Protein AF-A0A7W5WX71-F1 (afdb_monomer_lite)

Sequence (87 aa):
MLGTIRSHWPLIAGGRIGMLITLRAEVLYVSANEGLVLIDGPGLAVTLDIEAASALSDQLLAGCTLARQQQRAAIGQAPHSDPCSFG

Structure (mmCIF, N/CA/C/O backbone):
data_AF-A0A7W5WX71-F1
#
_entry.id   AF-A0A7W5WX71-F1
#
loop_
_atom_site.group_PDB
_atom_site.id
_atom_site.type_symbol
_atom_site.label_atom_id
_atom_site.label_alt_id
_atom_site.label_comp_id
_atom_site.label_asym_id
_atom_site.label_entity_id
_atom_site.label_seq_id
_atom_site.pdbx_PDB_ins_code
_atom_site.Cartn_x
_atom_site.Cartn_y
_atom_site.Cartn_z
_atom_site.occupancy
_atom_site.B_iso_or_equiv
_atom_site.auth_seq_id
_atom_site.auth_comp_id
_atom_site.auth_asym_id
_atom_site.auth_atom_id
_atom_site.pdbx_PDB_model_num
ATOM 1 N N . MET A 1 1 ? -5.071 24.165 -3.852 1.00 34.91 1 MET A N 1
ATOM 2 C CA . MET A 1 1 ? -5.244 23.158 -4.919 1.00 34.91 1 MET A CA 1
ATOM 3 C C . MET A 1 1 ? -6.004 21.997 -4.295 1.00 34.91 1 MET A C 1
ATOM 5 O O . MET A 1 1 ? -5.504 21.408 -3.348 1.00 34.91 1 MET A O 1
ATOM 9 N N . LEU A 1 2 ? -7.278 21.836 -4.667 1.00 36.69 2 LEU A N 1
ATOM 10 C CA . LEU A 1 2 ? -8.239 20.946 -4.009 1.00 36.69 2 LEU A CA 1
ATOM 11 C C . LEU A 1 2 ? -8.003 19.478 -4.389 1.00 36.69 2 LEU A C 1
ATOM 13 O O . LEU A 1 2 ? -7.925 19.159 -5.570 1.00 36.69 2 LEU A O 1
ATOM 17 N N . GLY A 1 3 ? -8.010 18.599 -3.390 1.00 29.36 3 GLY A N 1
ATOM 18 C CA . GLY A 1 3 ? -8.207 17.160 -3.548 1.00 29.36 3 GLY A CA 1
ATOM 19 C C . GLY A 1 3 ? -9.204 16.686 -2.498 1.00 29.36 3 GLY A C 1
ATOM 20 O O . GLY A 1 3 ? -8.821 16.194 -1.443 1.00 29.36 3 GLY A O 1
ATOM 21 N N . THR A 1 4 ? -10.494 16.923 -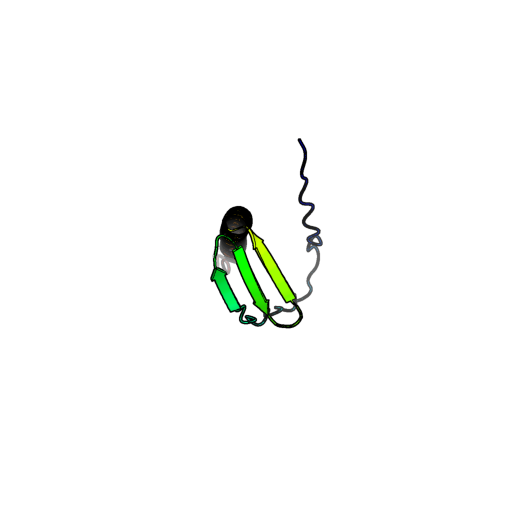2.736 1.00 34.88 4 THR A N 1
ATOM 22 C CA . THR A 1 4 ? -11.577 16.427 -1.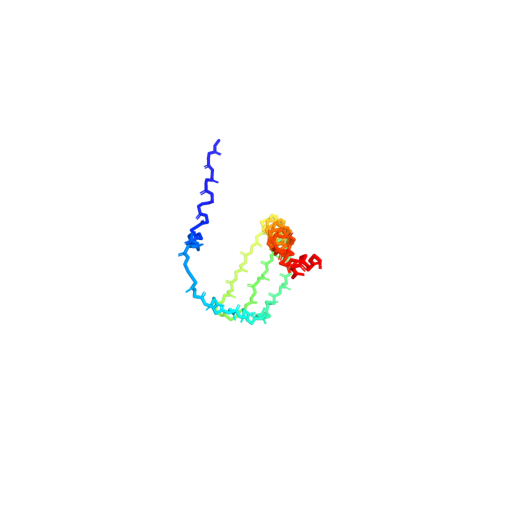881 1.00 34.88 4 THR A CA 1
ATOM 23 C C . THR A 1 4 ? -11.631 14.906 -1.998 1.00 34.88 4 THR A C 1
ATOM 25 O O . THR A 1 4 ? -12.211 14.379 -2.946 1.00 34.88 4 THR A O 1
ATOM 28 N N . ILE A 1 5 ? -11.053 14.187 -1.033 1.00 42.34 5 ILE A N 1
ATOM 29 C CA . ILE A 1 5 ? -11.319 12.755 -0.866 1.00 42.34 5 ILE A CA 1
ATOM 30 C C . ILE A 1 5 ? -12.734 12.651 -0.304 1.00 42.34 5 ILE A C 1
ATOM 32 O O . ILE A 1 5 ? -12.971 12.715 0.900 1.00 42.34 5 ILE A O 1
ATOM 36 N N . ARG A 1 6 ? -13.703 12.577 -1.215 1.00 36.66 6 ARG A N 1
ATOM 37 C CA . ARG A 1 6 ? -15.095 12.262 -0.909 1.00 36.66 6 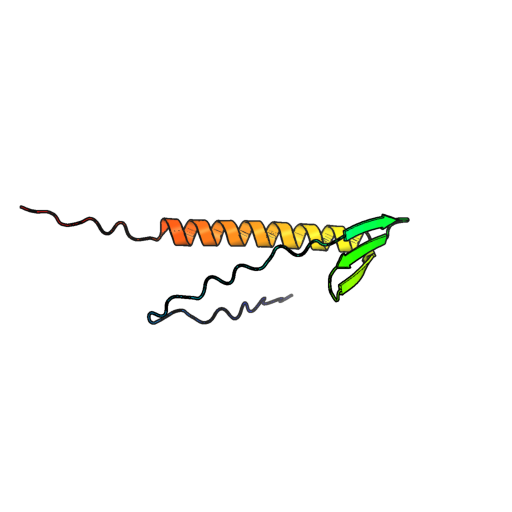ARG A CA 1
ATOM 38 C C . ARG A 1 6 ? -15.138 10.779 -0.534 1.00 36.66 6 ARG A C 1
ATOM 40 O O . ARG A 1 6 ? -15.409 9.923 -1.370 1.00 36.66 6 ARG A O 1
ATOM 47 N N . SER A 1 7 ? -14.840 10.466 0.722 1.00 38.25 7 SER A N 1
ATOM 48 C CA . SER A 1 7 ? -15.240 9.197 1.315 1.00 38.25 7 SER A CA 1
ATOM 49 C C . SER A 1 7 ? -16.769 9.181 1.341 1.00 38.25 7 SER A C 1
ATOM 51 O O . SER A 1 7 ? -17.414 9.784 2.195 1.00 38.25 7 SER A O 1
ATOM 53 N N . HIS A 1 8 ? -17.370 8.540 0.337 1.00 37.00 8 HIS A N 1
ATOM 54 C CA . HIS A 1 8 ? -18.772 8.146 0.372 1.00 37.00 8 HIS A CA 1
ATOM 55 C C . HIS A 1 8 ? -18.912 7.061 1.446 1.00 37.00 8 HIS A C 1
ATOM 57 O O . HIS A 1 8 ? -18.877 5.866 1.169 1.00 37.00 8 HIS A O 1
ATOM 63 N N . TRP A 1 9 ? -18.993 7.485 2.701 1.00 39.81 9 TRP A N 1
ATOM 64 C CA . TRP A 1 9 ? -19.579 6.683 3.759 1.00 39.81 9 TRP A CA 1
ATOM 65 C C . TRP A 1 9 ? -21.073 6.997 3.774 1.00 39.81 9 TRP A C 1
ATOM 67 O O . TRP A 1 9 ? -21.435 8.169 3.919 1.00 39.81 9 TRP A O 1
ATOM 77 N N . PRO A 1 10 ? -21.960 6.005 3.580 1.00 41.09 10 PRO A N 1
ATOM 78 C CA . PRO A 1 10 ? -23.378 6.246 3.748 1.00 41.09 10 PRO A CA 1
ATOM 79 C C . PRO A 1 10 ? -23.614 6.630 5.212 1.00 41.09 10 PRO A C 1
ATOM 81 O O . PRO A 1 10 ? -23.183 5.937 6.132 1.00 41.09 10 PRO A O 1
ATOM 84 N N . LEU A 1 11 ? -24.264 7.777 5.407 1.00 41.16 11 LEU A N 1
ATOM 85 C CA . LEU A 1 11 ? -24.752 8.259 6.693 1.00 41.16 11 LEU A CA 1
ATOM 86 C C . LEU A 1 11 ? -25.612 7.161 7.335 1.00 41.16 11 LEU A C 1
ATOM 88 O O . LEU A 1 11 ? -26.676 6.813 6.823 1.00 41.16 11 LEU A O 1
ATOM 92 N N . ILE A 1 12 ? -25.135 6.604 8.445 1.00 46.53 12 ILE A N 1
ATOM 93 C CA . ILE A 1 12 ? -25.846 5.589 9.221 1.00 46.53 12 ILE A CA 1
ATOM 94 C C . ILE A 1 12 ? -26.871 6.317 10.095 1.00 46.53 12 ILE A C 1
ATOM 96 O O . ILE A 1 12 ? -26.582 6.719 11.218 1.00 46.53 12 ILE A O 1
ATOM 100 N N . ALA A 1 13 ? -28.075 6.501 9.560 1.00 41.19 13 ALA A N 1
ATOM 101 C CA . ALA A 1 13 ? -29.275 6.772 10.337 1.00 41.19 13 ALA A CA 1
ATOM 102 C C . ALA A 1 13 ? -30.220 5.573 10.169 1.00 41.19 13 ALA A C 1
ATOM 104 O O . ALA A 1 13 ? -30.692 5.299 9.069 1.00 41.19 13 ALA A O 1
ATOM 105 N N . GLY A 1 14 ? -30.486 4.859 11.263 1.00 34.12 14 GLY A N 1
ATOM 106 C CA . GLY A 1 14 ? -31.478 3.780 11.315 1.00 34.12 14 GLY A CA 1
ATOM 107 C C . GLY A 1 14 ? -30.868 2.378 11.332 1.00 34.12 14 GLY A C 1
ATOM 108 O O . GLY A 1 14 ? -30.126 1.982 10.439 1.00 34.12 14 GLY A O 1
ATOM 109 N N . GLY A 1 15 ? -31.183 1.628 12.388 1.00 37.62 15 GLY A N 1
ATOM 110 C CA . GLY A 1 15 ? -30.560 0.355 12.728 1.00 37.62 15 GLY A CA 1
ATOM 111 C C . GLY A 1 15 ? -30.642 -0.708 11.635 1.00 37.62 15 GLY A C 1
ATOM 112 O O . GLY A 1 15 ? -31.717 -1.195 11.300 1.00 37.62 15 GLY A O 1
ATOM 113 N N . ARG A 1 16 ? -29.476 -1.144 11.161 1.00 42.16 16 ARG A N 1
ATOM 114 C CA . ARG A 1 16 ? -29.243 -2.492 10.640 1.00 42.16 16 ARG A CA 1
ATOM 115 C C . ARG A 1 16 ? -27.859 -2.920 11.098 1.00 42.16 16 ARG A C 1
ATOM 117 O O . ARG A 1 16 ? -26.904 -2.167 10.946 1.00 42.16 16 ARG A O 1
ATOM 124 N N . ILE A 1 17 ? -27.787 -4.103 11.701 1.00 48.44 17 ILE A N 1
ATOM 125 C CA . ILE A 1 17 ? -26.555 -4.768 12.129 1.00 48.44 17 ILE A CA 1
ATOM 126 C C . ILE A 1 17 ? -25.620 -4.801 10.915 1.00 48.44 17 ILE A C 1
ATOM 128 O O . ILE A 1 17 ? -25.859 -5.540 9.961 1.00 48.44 17 ILE A O 1
ATOM 132 N N . GLY A 1 18 ? -24.622 -3.917 10.909 1.00 43.44 18 GLY A N 1
ATOM 133 C CA . GLY A 1 18 ? -23.644 -3.828 9.836 1.00 43.44 18 GLY A CA 1
ATOM 134 C C . GLY A 1 18 ? -22.844 -5.119 9.808 1.00 43.44 18 GLY A C 1
ATOM 135 O O . GLY A 1 18 ? -22.221 -5.485 10.802 1.00 43.44 18 GLY A O 1
ATOM 136 N N . MET A 1 19 ? -22.900 -5.829 8.684 1.00 41.00 19 MET A N 1
ATOM 137 C CA . MET A 1 19 ? -22.079 -7.004 8.429 1.00 41.00 19 MET A CA 1
ATOM 138 C C . MET A 1 19 ? -20.613 -6.620 8.646 1.00 41.00 19 MET A C 1
ATOM 140 O O . MET A 1 19 ? -20.078 -5.769 7.937 1.00 41.00 19 MET A O 1
ATOM 144 N N . LEU A 1 20 ? -19.981 -7.219 9.655 1.00 48.38 20 LEU A N 1
ATOM 145 C CA . LEU A 1 20 ? -18.554 -7.072 9.899 1.00 48.38 20 LEU A CA 1
ATOM 146 C C . LEU A 1 20 ? -17.835 -7.790 8.750 1.00 48.38 20 LEU A C 1
ATOM 148 O O . LEU A 1 20 ? -17.627 -9.001 8.801 1.00 48.38 20 LEU A O 1
ATOM 152 N N . ILE A 1 21 ? -17.539 -7.075 7.664 1.00 48.34 21 ILE A N 1
ATOM 153 C CA . ILE A 1 21 ? -16.756 -7.636 6.564 1.00 48.34 21 ILE A CA 1
ATOM 154 C C . ILE A 1 21 ? -15.327 -7.765 7.084 1.00 48.34 21 I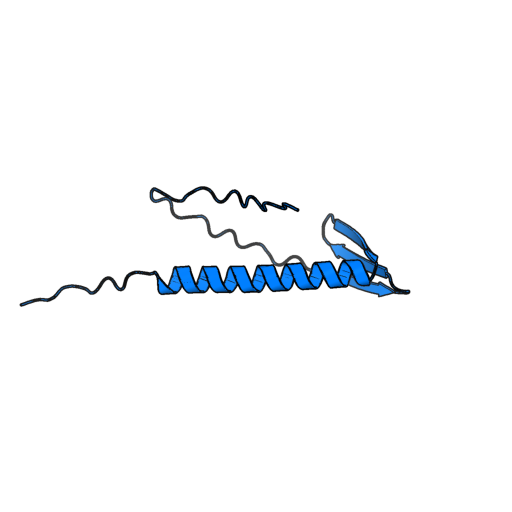LE A C 1
ATOM 156 O O . ILE A 1 21 ? -14.574 -6.794 7.147 1.00 48.34 21 ILE A O 1
ATOM 160 N N . THR A 1 22 ? -14.962 -8.972 7.499 1.00 48.94 22 THR A N 1
ATOM 161 C CA . THR A 1 22 ? -13.573 -9.329 7.748 1.00 48.94 22 THR A CA 1
ATOM 162 C C . THR A 1 22 ? -12.879 -9.420 6.395 1.00 48.94 22 THR A C 1
ATOM 164 O O . THR A 1 22 ? -12.962 -10.427 5.694 1.00 48.94 22 THR A O 1
ATOM 167 N N . LEU A 1 23 ? -12.215 -8.333 5.992 1.00 53.28 23 LEU A N 1
ATOM 168 C CA . LEU A 1 23 ? -11.256 -8.383 4.893 1.00 53.28 23 LEU A CA 1
ATOM 169 C C . LEU A 1 23 ? -10.210 -9.435 5.274 1.00 53.28 23 LEU A C 1
ATOM 171 O O . LEU A 1 23 ? -9.533 -9.303 6.298 1.00 53.28 23 LEU A O 1
ATOM 175 N N . ARG A 1 24 ? -10.134 -10.529 4.508 1.00 59.00 24 ARG A N 1
ATOM 176 C CA . ARG A 1 24 ? -9.051 -11.496 4.685 1.00 59.00 24 ARG A CA 1
ATOM 177 C C . ARG A 1 24 ? -7.749 -10.764 4.394 1.00 59.00 24 ARG A C 1
ATOM 179 O O . ARG A 1 24 ? -7.664 -10.040 3.407 1.00 59.00 24 ARG A O 1
ATOM 186 N N . ALA A 1 25 ? -6.762 -10.939 5.267 1.00 62.62 25 ALA A N 1
ATOM 187 C CA . ALA A 1 25 ? -5.421 -10.447 5.006 1.00 62.62 25 ALA A CA 1
ATOM 188 C C . ALA A 1 25 ? -4.871 -11.219 3.801 1.00 62.62 25 ALA A C 1
ATOM 190 O O . ALA A 1 25 ? -4.456 -12.370 3.934 1.00 62.62 25 ALA A O 1
ATOM 191 N N . GLU A 1 26 ? -4.953 -10.619 2.618 1.00 68.88 26 GLU A N 1
ATOM 192 C CA . GLU A 1 26 ? -4.255 -11.130 1.448 1.00 68.88 26 GLU A CA 1
ATOM 193 C C . GLU A 1 26 ? -2.765 -10.848 1.614 1.00 68.88 26 GLU A C 1
ATOM 195 O O . GLU A 1 26 ? -2.354 -9.755 2.012 1.00 68.88 26 GLU A O 1
ATOM 200 N N . VAL A 1 27 ? -1.958 -11.877 1.370 1.00 76.88 27 VAL A N 1
ATOM 201 C CA . VAL A 1 27 ? -0.506 -11.766 1.445 1.00 76.88 27 VAL A CA 1
ATOM 202 C C . VAL A 1 27 ? -0.037 -11.119 0.152 1.00 76.88 27 VAL A C 1
ATOM 204 O O . VAL A 1 27 ? -0.193 -11.695 -0.922 1.00 76.88 27 VAL A O 1
ATOM 207 N N . LEU A 1 28 ? 0.523 -9.921 0.276 1.00 81.44 28 LEU A N 1
ATOM 208 C CA . LEU A 1 28 ? 1.238 -9.255 -0.803 1.00 81.44 28 LEU A CA 1
ATOM 209 C C . LEU A 1 28 ? 2.720 -9.619 -0.704 1.00 81.44 28 LEU A C 1
ATOM 211 O O . LEU A 1 28 ? 3.315 -9.544 0.374 1.00 81.44 28 LEU A O 1
ATOM 215 N N . TYR A 1 29 ? 3.317 -9.997 -1.827 1.00 85.62 29 TYR A N 1
ATOM 216 C CA . TYR A 1 29 ? 4.752 -10.183 -1.971 1.00 85.62 29 TYR A CA 1
ATOM 217 C C . TYR A 1 29 ? 5.376 -8.869 -2.419 1.00 85.62 29 TYR A C 1
ATOM 219 O O . TYR A 1 29 ? 4.961 -8.284 -3.414 1.00 85.62 29 TYR A O 1
ATOM 227 N N . VAL A 1 30 ? 6.378 -8.403 -1.677 1.00 87.62 30 VAL A N 1
ATOM 228 C CA . VAL A 1 30 ? 7.076 -7.151 -1.976 1.00 87.62 30 VAL A CA 1
ATOM 229 C C . VAL A 1 30 ? 8.559 -7.440 -2.139 1.00 87.62 30 VAL A C 1
ATOM 231 O O . VAL A 1 30 ? 9.177 -8.046 -1.264 1.00 87.62 30 VAL A O 1
ATOM 234 N N . SER A 1 31 ? 9.134 -6.994 -3.252 1.00 90.56 31 SER A N 1
ATOM 235 C CA . SER A 1 31 ? 10.574 -7.073 -3.514 1.00 90.56 31 SER A CA 1
ATOM 236 C C . SER A 1 31 ? 11.072 -5.763 -4.111 1.00 90.56 31 SER A C 1
ATOM 238 O O . SER A 1 31 ? 10.355 -5.135 -4.886 1.00 90.56 31 SER A O 1
ATOM 240 N N . ALA A 1 32 ? 12.288 -5.350 -3.759 1.00 91.19 32 ALA A N 1
ATOM 241 C CA . ALA A 1 32 ? 12.916 -4.149 -4.296 1.00 91.19 32 ALA A CA 1
ATOM 242 C C . ALA A 1 32 ? 14.211 -4.515 -5.026 1.00 91.19 32 ALA A C 1
ATOM 244 O O . ALA A 1 32 ? 15.028 -5.265 -4.490 1.00 91.19 32 ALA A O 1
ATOM 245 N N . ASN A 1 33 ? 14.395 -3.986 -6.234 1.00 89.19 33 ASN A N 1
ATOM 246 C CA . ASN A 1 33 ? 15.610 -4.157 -7.019 1.00 89.19 33 ASN A CA 1
ATOM 247 C C . ASN A 1 33 ? 15.877 -2.917 -7.884 1.00 89.19 33 ASN A C 1
ATOM 249 O O . ASN A 1 33 ? 14.956 -2.397 -8.504 1.00 89.19 33 ASN A O 1
ATOM 253 N N . GLU A 1 34 ? 17.132 -2.463 -7.928 1.00 89.00 34 GLU A N 1
ATOM 254 C CA . GLU A 1 34 ? 17.596 -1.361 -8.796 1.00 89.00 34 GLU A CA 1
ATOM 255 C C . GLU A 1 34 ? 16.725 -0.084 -8.751 1.00 89.00 34 GLU A C 1
ATOM 257 O O . GLU A 1 34 ? 16.478 0.557 -9.766 1.00 89.00 34 GLU A O 1
ATOM 262 N N . GLY A 1 35 ? 16.243 0.302 -7.563 1.00 90.69 35 GLY A N 1
ATOM 263 C CA . GLY A 1 35 ? 15.403 1.500 -7.392 1.00 90.69 35 GLY A CA 1
ATOM 264 C C . GLY A 1 35 ? 13.931 1.310 -7.773 1.00 90.69 35 GLY A C 1
ATOM 265 O O . GLY A 1 35 ? 13.151 2.253 -7.688 1.00 90.69 35 GLY A O 1
ATOM 266 N N . LEU A 1 36 ? 13.529 0.092 -8.134 1.00 92.38 36 LEU A N 1
ATOM 267 C CA . LEU A 1 36 ? 12.145 -0.288 -8.386 1.00 92.38 36 LEU A CA 1
ATOM 268 C C . LEU A 1 36 ? 11.640 -1.235 -7.297 1.00 92.38 36 LEU A C 1
ATOM 270 O O . LEU A 1 36 ? 12.394 -2.014 -6.712 1.00 92.38 36 LEU A O 1
ATOM 274 N N . VAL A 1 37 ? 10.339 -1.189 -7.046 1.00 92.62 37 VAL A N 1
ATOM 275 C CA . VAL A 1 37 ? 9.625 -2.035 -6.094 1.00 92.62 37 VAL A CA 1
ATOM 276 C C . VAL A 1 37 ? 8.524 -2.777 -6.836 1.00 92.62 37 VAL A C 1
ATOM 278 O O . VAL A 1 37 ? 7.628 -2.160 -7.407 1.00 92.62 37 VAL A O 1
ATOM 281 N N . LEU A 1 38 ? 8.585 -4.104 -6.815 1.00 91.62 38 LEU A N 1
ATOM 282 C CA . LEU A 1 38 ? 7.530 -4.987 -7.294 1.00 91.62 38 LEU A CA 1
ATOM 283 C C . LEU A 1 38 ? 6.629 -5.369 -6.121 1.00 91.62 38 LEU A C 1
ATOM 285 O O . LEU A 1 38 ? 7.114 -5.856 -5.096 1.00 91.62 38 LEU A O 1
ATOM 289 N N . ILE A 1 39 ? 5.327 -5.177 -6.304 1.00 89.44 39 ILE A N 1
ATOM 290 C CA . ILE A 1 39 ? 4.273 -5.636 -5.404 1.00 89.44 39 ILE A CA 1
ATOM 291 C C . ILE A 1 39 ? 3.409 -6.620 -6.190 1.00 89.44 39 ILE A C 1
ATOM 293 O O . ILE A 1 39 ? 2.818 -6.247 -7.203 1.00 89.44 39 ILE A O 1
ATOM 297 N N . ASP A 1 40 ? 3.342 -7.858 -5.717 1.00 88.62 40 ASP A N 1
ATOM 298 C CA . ASP A 1 40 ? 2.600 -8.953 -6.339 1.00 88.62 40 ASP A CA 1
ATOM 299 C C . ASP A 1 40 ? 1.596 -9.570 -5.356 1.00 88.62 40 ASP A C 1
ATOM 301 O O . ASP A 1 40 ? 1.840 -9.658 -4.152 1.00 88.62 40 ASP A O 1
ATOM 305 N N . GLY A 1 41 ? 0.444 -9.986 -5.864 1.00 83.75 41 GLY A N 1
ATOM 306 C CA . GLY A 1 41 ? -0.669 -10.518 -5.094 1.00 83.75 41 GLY A CA 1
ATOM 307 C C . GLY A 1 41 ? -1.786 -11.053 -5.995 1.00 83.75 41 GLY A C 1
ATOM 308 O O . GLY A 1 41 ? -1.731 -10.927 -7.221 1.00 83.75 41 GLY A O 1
ATOM 309 N N . PRO A 1 42 ? -2.830 -11.669 -5.419 1.00 82.81 42 PRO A N 1
ATOM 310 C CA . PRO A 1 42 ? -3.922 -12.249 -6.196 1.00 82.81 42 PRO A CA 1
ATOM 311 C C . PRO A 1 42 ? -4.593 -11.215 -7.115 1.00 82.81 42 PRO A C 1
ATOM 313 O O . PRO A 1 42 ? -5.298 -10.318 -6.666 1.00 82.81 42 PRO A O 1
ATOM 316 N N . GLY A 1 43 ? -4.375 -11.341 -8.427 1.00 83.50 43 GLY A N 1
ATOM 317 C CA . GLY A 1 43 ? -4.952 -10.433 -9.425 1.00 83.50 43 GLY A CA 1
ATOM 318 C C . GLY A 1 43 ? -4.316 -9.038 -9.483 1.00 83.50 43 GLY A C 1
ATOM 319 O O . GLY A 1 43 ? -4.863 -8.167 -10.159 1.00 83.50 43 GLY A O 1
ATOM 320 N N . LEU A 1 44 ? -3.178 -8.820 -8.817 1.00 80.75 44 LEU A N 1
ATOM 321 C CA . LEU A 1 44 ? -2.462 -7.547 -8.814 1.00 80.75 44 LEU A CA 1
ATOM 322 C C . LEU A 1 44 ? -0.952 -7.779 -8.894 1.00 80.75 44 LEU A C 1
ATOM 324 O O . LEU A 1 44 ? -0.369 -8.323 -7.968 1.00 80.75 44 LEU A O 1
ATOM 328 N N . ALA A 1 45 ? -0.319 -7.268 -9.947 1.00 87.94 45 ALA A N 1
ATOM 329 C CA . ALA A 1 45 ? 1.130 -7.134 -10.033 1.00 87.94 45 ALA A CA 1
ATOM 330 C C . ALA A 1 45 ? 1.452 -5.716 -10.507 1.00 87.94 45 ALA A C 1
ATOM 332 O O . ALA A 1 45 ? 1.022 -5.309 -11.590 1.00 87.94 45 ALA A O 1
ATOM 333 N N . VAL A 1 46 ? 2.163 -4.940 -9.689 1.00 90.50 46 VAL A N 1
ATOM 334 C CA . VAL A 1 46 ? 2.541 -3.564 -10.022 1.00 90.50 46 VAL A CA 1
ATOM 335 C C . VAL A 1 46 ? 4.002 -3.309 -9.685 1.00 90.50 46 VAL A C 1
ATOM 337 O O . VAL A 1 46 ? 4.497 -3.729 -8.640 1.00 90.50 46 VAL A O 1
ATOM 340 N N . THR A 1 47 ? 4.675 -2.583 -10.571 1.00 94.31 47 THR A N 1
ATOM 341 C CA . THR A 1 47 ? 6.042 -2.108 -10.358 1.00 94.31 47 THR A CA 1
ATOM 342 C C . THR A 1 47 ? 6.008 -0.601 -10.167 1.00 94.31 47 THR A C 1
ATOM 344 O O . THR A 1 47 ? 5.412 0.117 -10.970 1.00 94.31 47 THR A O 1
ATOM 347 N N . LEU A 1 48 ? 6.636 -0.123 -9.100 1.00 91.62 48 LEU A N 1
ATOM 348 C CA . LEU A 1 48 ? 6.703 1.282 -8.719 1.00 91.62 48 LEU A CA 1
ATOM 349 C C . LEU A 1 48 ? 8.165 1.710 -8.600 1.00 91.62 48 LEU A C 1
ATOM 351 O O . LEU A 1 48 ? 9.018 0.902 -8.250 1.00 91.62 48 LEU A O 1
ATOM 355 N N . ASP A 1 49 ? 8.448 2.986 -8.840 1.00 93.94 49 ASP A N 1
ATOM 356 C CA . ASP A 1 49 ? 9.696 3.595 -8.370 1.00 93.94 49 ASP A CA 1
ATOM 357 C C . ASP A 1 49 ? 9.740 3.551 -6.832 1.00 93.94 49 ASP A C 1
ATOM 359 O O . ASP A 1 49 ? 8.698 3.663 -6.178 1.00 93.94 49 ASP A O 1
ATOM 363 N N . ILE A 1 50 ? 10.925 3.389 -6.246 1.00 92.19 50 ILE A N 1
ATOM 364 C CA . ILE A 1 50 ? 11.127 3.402 -4.798 1.00 92.19 50 ILE A CA 1
ATOM 365 C C . ILE A 1 50 ? 10.606 4.683 -4.134 1.00 92.19 50 ILE A C 1
ATOM 367 O O . ILE A 1 50 ? 10.023 4.602 -3.052 1.00 92.19 50 ILE A O 1
ATOM 371 N N . GLU A 1 51 ? 10.725 5.845 -4.780 1.00 93.88 51 GLU A N 1
ATOM 372 C CA . GLU A 1 51 ? 10.183 7.104 -4.260 1.00 93.88 51 GLU A CA 1
ATOM 373 C C . GLU A 1 51 ? 8.650 7.068 -4.229 1.00 93.88 51 GLU A C 1
ATOM 375 O O . GLU A 1 51 ? 8.022 7.434 -3.231 1.00 93.88 51 GLU A O 1
ATOM 380 N N . ALA A 1 52 ? 8.033 6.544 -5.292 1.00 91.06 52 ALA A N 1
ATOM 381 C CA . ALA A 1 52 ? 6.584 6.386 -5.371 1.00 91.06 52 ALA A CA 1
ATOM 382 C C . ALA A 1 52 ? 6.068 5.342 -4.365 1.00 91.06 52 ALA A C 1
ATOM 384 O O . ALA A 1 52 ? 5.045 5.562 -3.713 1.00 91.06 52 ALA A O 1
ATOM 385 N N . ALA A 1 53 ? 6.787 4.230 -4.192 1.00 91.00 53 ALA A N 1
ATOM 386 C CA . ALA A 1 53 ? 6.475 3.199 -3.207 1.00 91.00 53 ALA A CA 1
ATOM 387 C C . ALA A 1 53 ? 6.605 3.725 -1.767 1.00 91.00 53 ALA A C 1
ATOM 389 O O . ALA A 1 53 ? 5.769 3.408 -0.914 1.00 91.00 53 ALA A O 1
ATOM 390 N N . SER A 1 54 ? 7.608 4.568 -1.502 1.00 91.06 54 SER A N 1
ATOM 391 C CA . SER A 1 54 ? 7.778 5.246 -0.214 1.00 91.06 54 SER A CA 1
ATOM 392 C C . SER A 1 54 ? 6.598 6.173 0.075 1.00 91.06 54 SER A C 1
ATOM 394 O O . SER A 1 54 ? 5.962 6.052 1.120 1.00 91.06 54 SER A O 1
ATOM 396 N N . ALA A 1 55 ? 6.237 7.038 -0.876 1.00 92.81 55 ALA A N 1
ATOM 397 C CA . ALA A 1 55 ? 5.111 7.956 -0.716 1.00 92.81 55 ALA A CA 1
ATOM 398 C C . ALA A 1 55 ? 3.778 7.214 -0.504 1.00 92.81 55 ALA A C 1
ATOM 400 O O . ALA A 1 55 ? 2.959 7.617 0.325 1.00 92.81 55 ALA A O 1
ATOM 401 N N . LEU A 1 56 ? 3.562 6.108 -1.223 1.00 88.75 56 LEU A N 1
ATOM 402 C CA . LEU A 1 56 ? 2.379 5.263 -1.057 1.00 88.75 56 LEU A CA 1
ATOM 403 C C . LEU A 1 56 ? 2.340 4.629 0.341 1.00 88.75 56 LEU A C 1
ATOM 405 O O . LEU A 1 56 ? 1.288 4.610 0.982 1.00 88.75 56 LEU A O 1
ATOM 409 N N . SER A 1 57 ? 3.484 4.160 0.841 1.00 89.62 57 SER A N 1
ATOM 410 C CA . SER A 1 57 ? 3.600 3.594 2.190 1.00 89.62 57 SER A CA 1
ATOM 411 C C . SER A 1 57 ? 3.235 4.620 3.266 1.00 89.62 57 SER A C 1
ATOM 413 O O . SER A 1 57 ? 2.434 4.318 4.155 1.00 89.62 57 SER A O 1
ATOM 415 N N . ASP A 1 58 ? 3.731 5.853 3.148 1.00 94.38 58 ASP A N 1
ATOM 416 C CA . ASP A 1 58 ? 3.412 6.941 4.080 1.00 94.38 58 ASP A CA 1
ATOM 417 C C . ASP A 1 58 ? 1.912 7.266 4.093 1.00 94.38 58 ASP A C 1
ATOM 419 O O . ASP A 1 58 ? 1.305 7.426 5.158 1.00 94.38 58 ASP A O 1
ATOM 423 N N . GLN A 1 59 ? 1.276 7.298 2.918 1.00 91.94 59 GLN A N 1
ATOM 424 C CA . GLN A 1 59 ? -0.167 7.519 2.801 1.00 91.94 59 GLN A CA 1
ATOM 425 C C . GLN A 1 59 ? -0.981 6.396 3.454 1.00 91.94 59 GLN A C 1
ATOM 427 O O . GLN A 1 59 ? -1.949 6.674 4.170 1.00 91.94 59 GLN A O 1
ATOM 432 N N . LEU A 1 60 ? -0.587 5.133 3.257 1.00 89.00 60 LEU A N 1
ATOM 433 C CA . LEU A 1 60 ? -1.249 3.989 3.889 1.00 89.00 60 LEU A CA 1
ATOM 434 C C . LEU A 1 60 ? -1.110 4.025 5.415 1.00 89.00 60 LEU A C 1
ATOM 436 O O . LEU A 1 60 ? -2.089 3.780 6.127 1.00 89.00 60 LEU A O 1
ATOM 440 N N . LEU A 1 61 ? 0.070 4.374 5.933 1.00 92.19 61 LEU A N 1
ATOM 441 C CA . LEU A 1 61 ? 0.308 4.509 7.372 1.00 92.19 61 LE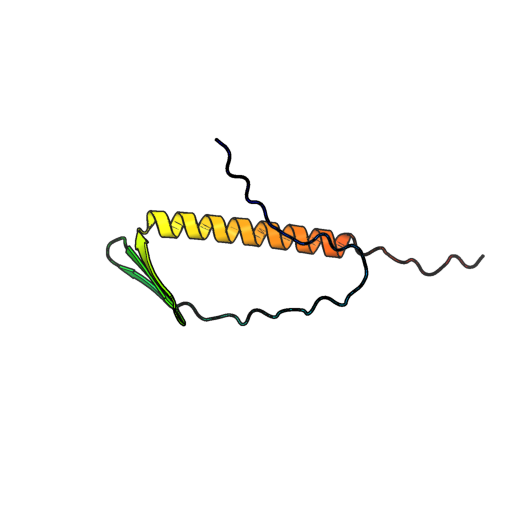U A CA 1
ATOM 442 C C . LEU A 1 61 ? -0.506 5.657 7.984 1.00 92.19 61 LEU A C 1
ATOM 444 O O . LEU A 1 61 ? -1.109 5.490 9.052 1.00 92.19 61 LEU A O 1
ATOM 448 N N . ALA A 1 62 ? -0.587 6.799 7.298 1.00 91.44 62 ALA A N 1
ATOM 449 C CA . ALA A 1 62 ? -1.426 7.920 7.709 1.00 91.44 62 ALA A CA 1
ATOM 450 C C . ALA A 1 62 ? -2.914 7.527 7.735 1.00 91.44 62 ALA A C 1
ATOM 452 O O . ALA A 1 62 ? -3.603 7.770 8.731 1.00 91.44 62 ALA A O 1
ATOM 453 N N . GLY A 1 63 ? -3.394 6.838 6.694 1.00 90.38 63 GLY A N 1
ATOM 454 C CA . GLY A 1 63 ? -4.761 6.317 6.618 1.00 90.38 63 GLY A CA 1
ATOM 455 C C . GLY A 1 63 ? -5.082 5.326 7.741 1.00 90.38 63 GLY A C 1
ATOM 456 O O . GLY A 1 63 ? -6.107 5.460 8.409 1.00 90.38 63 GLY A O 1
ATOM 457 N N . CYS A 1 64 ? -4.179 4.383 8.025 1.00 91.31 64 CYS A N 1
ATOM 458 C CA . CYS A 1 64 ? -4.319 3.442 9.141 1.00 91.31 64 CYS A CA 1
ATOM 459 C C . CYS A 1 64 ? -4.386 4.157 10.494 1.00 91.31 64 CYS A C 1
ATOM 461 O O . CYS A 1 64 ? -5.189 3.796 11.358 1.00 91.31 64 CYS A O 1
ATOM 463 N N . THR A 1 65 ? -3.548 5.175 10.689 1.00 93.25 65 THR A N 1
ATOM 464 C CA . THR A 1 65 ? -3.532 5.975 11.919 1.00 93.25 65 THR A CA 1
ATOM 465 C C . THR A 1 65 ? -4.867 6.688 12.116 1.00 93.25 65 THR A C 1
ATOM 467 O O . THR A 1 65 ? -5.448 6.614 13.201 1.00 93.25 65 THR A O 1
ATOM 470 N N . LEU A 1 66 ? -5.396 7.299 11.057 1.00 92.25 66 LEU A N 1
ATOM 471 C CA . LEU A 1 66 ? -6.693 7.969 11.071 1.00 92.25 66 LEU A CA 1
ATOM 472 C C . LEU A 1 66 ? -7.846 6.986 11.326 1.00 92.25 66 LEU A C 1
ATOM 474 O O . LEU A 1 66 ? -8.694 7.251 12.175 1.00 92.25 66 LEU A O 1
ATOM 478 N N . ALA A 1 67 ? -7.840 5.816 10.685 1.00 89.75 67 ALA A N 1
ATOM 479 C CA . ALA A 1 67 ? -8.839 4.775 10.924 1.00 89.75 67 ALA A CA 1
ATOM 480 C C . ALA A 1 67 ? -8.834 4.303 12.389 1.00 89.75 67 ALA A C 1
ATOM 482 O O . ALA A 1 67 ? -9.890 4.173 13.007 1.00 89.75 67 ALA A O 1
ATOM 483 N N . ARG A 1 68 ? -7.651 4.125 12.997 1.00 90.12 68 ARG A N 1
ATOM 484 C CA . ARG A 1 68 ? -7.533 3.787 14.427 1.00 90.12 68 ARG A CA 1
ATOM 485 C C . ARG A 1 68 ? -8.053 4.902 15.330 1.00 90.12 68 ARG A C 1
ATOM 487 O O . ARG A 1 68 ? -8.676 4.609 16.349 1.00 90.12 68 ARG A O 1
ATOM 494 N N . GLN A 1 69 ? -7.807 6.165 14.987 1.00 90.94 69 GLN A N 1
ATOM 495 C CA . GLN A 1 69 ? -8.353 7.303 15.732 1.00 90.94 69 GLN A CA 1
ATOM 496 C C . GLN A 1 69 ? -9.882 7.330 15.659 1.00 90.94 69 GLN A C 1
ATOM 498 O O . GLN A 1 69 ? -10.532 7.454 16.693 1.00 90.94 69 GLN A O 1
ATOM 503 N N . GLN A 1 70 ? -10.455 7.134 14.470 1.00 88.75 70 GLN A N 1
ATOM 504 C CA . GLN A 1 70 ? -11.904 7.057 14.275 1.00 88.75 70 GLN A CA 1
ATOM 505 C C . GLN A 1 70 ? -12.519 5.875 15.025 1.00 88.75 70 GLN A C 1
ATOM 507 O O . GLN A 1 70 ? -13.530 6.043 15.698 1.00 88.75 70 GLN A O 1
ATOM 512 N N . GLN A 1 71 ? -11.882 4.702 14.982 1.00 89.06 71 GLN A N 1
ATOM 513 C CA . GLN A 1 71 ? -12.318 3.536 15.746 1.00 89.06 71 GLN A CA 1
ATOM 514 C C . GLN A 1 71 ? -12.305 3.821 17.253 1.00 89.06 71 GLN A C 1
ATOM 516 O O . GLN A 1 71 ? -13.275 3.518 17.943 1.00 89.06 71 GLN A O 1
ATOM 521 N N . ARG A 1 72 ? -11.233 4.432 17.776 1.00 87.62 72 ARG A N 1
ATOM 522 C CA . ARG A 1 72 ? -11.150 4.824 19.192 1.00 87.62 72 ARG A CA 1
ATOM 523 C C . ARG A 1 72 ? -12.219 5.843 19.565 1.00 87.62 72 ARG A C 1
ATOM 525 O O . ARG A 1 72 ? -12.827 5.693 20.616 1.00 87.62 72 ARG A O 1
ATOM 532 N N . ALA A 1 73 ? -12.461 6.840 18.716 1.00 81.69 73 ALA A N 1
ATOM 533 C CA . ALA A 1 73 ? -13.519 7.819 18.929 1.00 81.69 73 ALA A CA 1
ATOM 534 C C . ALA A 1 73 ? -14.899 7.147 18.947 1.00 81.69 73 ALA A C 1
ATOM 536 O O . ALA A 1 73 ? -15.679 7.406 19.853 1.00 81.69 73 ALA A O 1
ATOM 537 N N . ALA A 1 74 ? -15.174 6.227 18.017 1.00 81.94 74 ALA A N 1
ATOM 538 C CA . ALA A 1 74 ? -16.428 5.479 17.971 1.00 81.94 74 ALA A CA 1
ATOM 539 C C . ALA A 1 74 ? -16.635 4.595 19.214 1.00 81.94 74 ALA A C 1
ATOM 541 O O . ALA A 1 74 ? -17.738 4.544 19.748 1.00 81.94 74 ALA A O 1
ATOM 542 N N . ILE A 1 75 ? -15.578 3.942 19.712 1.00 82.31 75 ILE A N 1
ATOM 543 C CA . ILE A 1 75 ? -15.633 3.145 20.949 1.00 82.31 75 ILE A CA 1
ATOM 544 C C . ILE A 1 75 ? -15.801 4.049 22.178 1.00 82.31 75 ILE A C 1
ATOM 546 O O . ILE A 1 75 ? -16.623 3.759 23.040 1.00 82.31 75 ILE A O 1
ATOM 550 N N . GLY A 1 76 ? -15.061 5.158 22.259 1.00 67.31 76 GLY A N 1
ATOM 551 C CA . GLY A 1 76 ? -15.157 6.125 23.359 1.00 67.31 76 GLY A CA 1
ATOM 552 C C . GLY A 1 76 ? -16.467 6.922 23.381 1.00 67.31 76 GLY A C 1
ATOM 553 O O . GLY A 1 76 ? -16.777 7.554 24.384 1.00 67.31 76 GLY A O 1
ATOM 554 N N . GLN A 1 77 ? -17.232 6.887 22.288 1.00 56.09 77 GLN A N 1
ATOM 555 C CA . GLN A 1 77 ? -18.580 7.445 22.165 1.00 56.09 77 GLN A CA 1
ATOM 556 C C . GLN A 1 77 ? -19.681 6.414 22.456 1.00 56.09 77 GLN A C 1
ATOM 558 O O . GLN A 1 77 ? -20.852 6.776 22.375 1.00 56.09 77 GLN A O 1
ATOM 563 N N . ALA A 1 78 ? -19.354 5.154 22.786 1.00 57.59 78 ALA A N 1
ATOM 564 C CA . ALA A 1 78 ? -20.356 4.223 23.293 1.00 57.59 78 ALA A CA 1
ATOM 565 C C . ALA A 1 78 ? -20.922 4.827 24.589 1.00 57.59 78 ALA A C 1
ATOM 567 O O . ALA A 1 78 ? -20.166 4.968 25.556 1.00 57.59 78 ALA A O 1
ATOM 568 N N . PRO A 1 79 ? -22.198 5.256 24.613 1.00 50.88 79 PRO A N 1
ATOM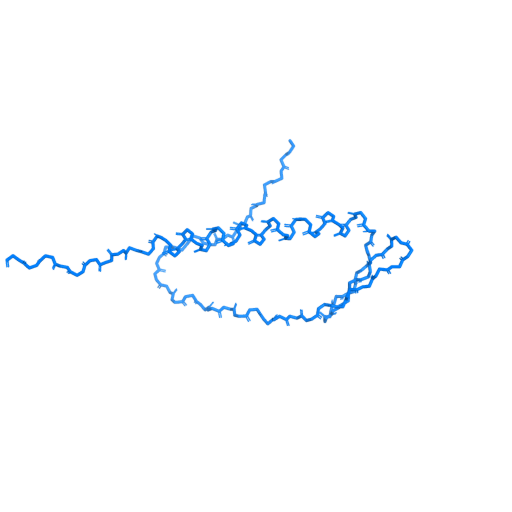 569 C CA . PRO A 1 79 ? -22.750 5.867 25.802 1.00 50.88 79 PRO A CA 1
ATOM 570 C C . PRO A 1 79 ? -22.627 4.845 26.923 1.00 50.88 79 PRO A C 1
ATOM 572 O O . PRO A 1 79 ? -23.047 3.695 26.776 1.00 50.88 79 PRO A O 1
ATOM 575 N N . HIS A 1 80 ? -22.026 5.268 28.033 1.00 51.16 80 HIS A N 1
ATOM 576 C CA . HIS A 1 80 ? -22.263 4.632 29.315 1.00 51.16 80 HIS A CA 1
ATOM 577 C C . HIS A 1 80 ? -23.773 4.751 29.529 1.00 51.16 80 HIS A C 1
ATOM 579 O O . HIS A 1 80 ? -24.287 5.787 29.941 1.00 51.16 80 HIS A O 1
ATOM 585 N N . SER A 1 81 ? -24.523 3.740 29.100 1.00 54.50 81 SER A N 1
ATOM 586 C CA . SER A 1 81 ? -25.882 3.547 29.561 1.00 54.50 81 SER A CA 1
ATOM 587 C C . SER A 1 81 ? -25.741 3.150 31.022 1.00 54.50 81 SER A C 1
ATOM 589 O O . SER A 1 81 ? -25.664 1.961 31.329 1.00 54.50 81 SER A O 1
ATOM 591 N N . ASP A 1 82 ? -25.604 4.151 31.892 1.00 55.94 82 ASP A N 1
ATOM 592 C CA . ASP A 1 82 ? -25.772 3.998 33.329 1.00 55.94 82 ASP A CA 1
ATOM 593 C C . ASP A 1 82 ? -27.138 3.335 33.554 1.00 55.94 82 ASP A C 1
ATOM 595 O O . ASP A 1 82 ? -28.166 3.913 33.174 1.00 55.94 82 ASP A O 1
ATOM 599 N N . PRO A 1 83 ? -27.213 2.123 34.130 1.00 55.12 83 PRO A N 1
ATOM 600 C CA . PRO A 1 83 ? -28.484 1.628 34.602 1.00 55.12 83 PRO A CA 1
ATOM 601 C C . PRO A 1 83 ? -28.830 2.402 35.877 1.00 55.12 83 PRO A C 1
ATOM 603 O O . PRO A 1 83 ? -28.279 2.148 36.938 1.00 55.12 83 PRO A O 1
ATOM 606 N N . CYS A 1 84 ? -29.753 3.350 35.720 1.00 52.88 84 CYS A N 1
ATOM 607 C CA . CYS A 1 84 ? -30.737 3.794 36.706 1.00 52.88 84 CYS A CA 1
ATOM 608 C C . CYS A 1 84 ? -30.241 4.113 38.132 1.00 52.88 84 CYS A C 1
ATOM 610 O O . CYS A 1 84 ? -30.005 3.222 38.946 1.00 52.88 84 CYS A O 1
ATOM 612 N N . SER A 1 85 ? -30.321 5.398 38.502 1.00 51.03 85 SER A N 1
ATOM 613 C CA . SER A 1 85 ? -30.655 5.782 39.879 1.00 51.03 85 SER A CA 1
ATOM 614 C C . SER A 1 85 ? -31.919 5.038 40.319 1.00 51.03 85 SER A C 1
ATOM 616 O O . SER A 1 85 ? -32.996 5.275 39.772 1.00 51.03 85 SER A O 1
ATOM 618 N N . PHE A 1 86 ? -31.795 4.171 41.319 1.00 49.78 86 PHE A N 1
ATOM 619 C CA . PHE A 1 86 ? -32.903 3.863 42.214 1.00 49.78 86 PHE A CA 1
ATOM 620 C C . PHE A 1 86 ? -32.784 4.804 43.413 1.00 49.78 86 PHE A C 1
ATOM 622 O O . PHE A 1 86 ? -31.702 4.935 43.989 1.00 49.78 86 PHE A O 1
ATOM 629 N N . GLY A 1 87 ? -33.869 5.536 43.674 1.00 37.22 87 GLY A N 1
ATOM 630 C CA . GLY A 1 87 ? -34.012 6.409 44.840 1.00 37.22 87 GLY A CA 1
ATOM 631 C C . GLY A 1 87 ? -34.211 5.650 46.142 1.00 37.22 87 GLY A C 1
ATOM 632 O O . GLY A 1 87 ? -34.298 4.402 46.106 1.00 37.22 87 GLY A O 1
#

Foldseek 3Di:
DDDPPPPPDPDDDDDDDPPPPPPPPWDWDWDDDPQKIWIDTDVDTDIDGVVVVVVVVVVVVVVVVVVVVVVVVVVVPPDPPPPDDDD

pLDDT: mean 70.58, std 22.12, range [29.36, 94.38]

Radius of gyration: 20.36 Å; chains: 1; bounding box: 52×35×55 Å

Secondary structure (DSSP, 8-state):
-------------S--------------EEEEETTEEEEEETTEEEEEEHHHHHHHHHHHHHHHHHHHHHHHHHHHTS---------